Protein AF-A0A0E4HAV1-F1 (afdb_monomer_lite)

Secondary structure (DSSP, 8-state):
-HHHHHHHHHHHHHHHHHHTTSSSHHHHHHHHHHHHHHHHHHHHHHHTTS--HHHHHHHHHHHHHHHHHHHHHHHHH--HHHHHTTHHHHHHHHHHHSHHHHHHHH--

Radius of gyration: 14.43 Å; chains: 1; bounding box: 32×21×42 Å

Foldseek 3Di:
DLVLLLVLLVVLLVVLVVQCPDPDPVSVVLSVVSNVLSVQSNVLSVCLVPLAPVSLVSNLVSLVVSLVSLVVVCVVVVDCVSVVSNVSSVVSNVVSPDPVNVCSSVVD

Sequence (108 aa):
MQIMIYLAAVLNIVNGVLSFGSAGILKKILCMTMIIFGLAAVWAASRLNIPNVTSRYAAIVLSGILIVLRIVEFTVWHNIGFLLGVVLPIIVIWRLNSTEVRDWFVKL

pLDDT: mean 84.62, std 6.01, range [52.19, 93.12]

Structure (mmCIF, N/CA/C/O backbone):
data_AF-A0A0E4HAV1-F1
#
_entry.id   AF-A0A0E4HAV1-F1
#
loop_
_atom_site.group_PDB
_atom_site.id
_atom_site.type_symbol
_atom_site.label_atom_id
_atom_site.label_alt_id
_atom_site.label_comp_id
_atom_site.label_asym_id
_atom_site.label_entity_id
_atom_site.label_seq_id
_atom_site.pdbx_PDB_ins_code
_atom_site.Cartn_x
_atom_site.Cartn_y
_atom_site.Cartn_z
_atom_site.occupancy
_atom_site.B_iso_or_equiv
_atom_site.auth_seq_id
_atom_site.auth_comp_id
_atom_site.auth_asym_id
_atom_site.auth_atom_id
_atom_site.pdbx_PDB_model_num
ATOM 1 N N . MET A 1 1 ? 1.132 -7.317 -12.143 1.00 65.00 1 MET A N 1
ATOM 2 C CA . MET A 1 1 ? 1.758 -6.529 -11.053 1.00 65.00 1 MET A CA 1
ATOM 3 C C . MET A 1 1 ? 0.793 -5.524 -10.433 1.00 65.00 1 MET A C 1
ATOM 5 O O . MET A 1 1 ? 0.630 -5.519 -9.222 1.00 65.00 1 MET A O 1
ATOM 9 N N . GLN A 1 2 ? 0.107 -4.734 -11.261 1.00 76.75 2 GLN A N 1
ATOM 10 C CA . GLN A 1 2 ? -0.872 -3.726 -10.839 1.00 76.75 2 GLN A CA 1
ATOM 11 C C . GLN A 1 2 ? -1.979 -4.287 -9.938 1.00 76.75 2 GLN A C 1
ATOM 13 O O . GLN A 1 2 ? -2.305 -3.678 -8.928 1.00 76.75 2 GLN A O 1
ATOM 18 N N . ILE A 1 3 ? -2.472 -5.495 -10.236 1.00 80.00 3 ILE A N 1
ATOM 19 C CA . ILE A 1 3 ? -3.472 -6.209 -9.423 1.00 80.00 3 ILE A CA 1
ATOM 20 C C . ILE A 1 3 ? -3.065 -6.341 -7.950 1.00 80.00 3 ILE A C 1
ATOM 22 O O . ILE A 1 3 ? -3.904 -6.155 -7.079 1.00 80.00 3 ILE A O 1
ATOM 26 N N . MET A 1 4 ? -1.789 -6.593 -7.646 1.00 81.69 4 MET A N 1
ATOM 27 C CA . MET A 1 4 ? -1.345 -6.726 -6.252 1.00 81.69 4 MET A CA 1
ATOM 28 C C . MET A 1 4 ? -1.384 -5.387 -5.510 1.00 81.69 4 MET A C 1
ATOM 30 O O . MET A 1 4 ? -1.754 -5.346 -4.340 1.00 81.69 4 MET A O 1
ATOM 34 N N . ILE A 1 5 ? -1.066 -4.287 -6.200 1.00 81.00 5 ILE A N 1
ATOM 35 C CA . ILE A 1 5 ? -1.159 -2.940 -5.624 1.00 81.00 5 ILE A CA 1
ATOM 36 C C . ILE A 1 5 ? -2.619 -2.538 -5.449 1.00 81.00 5 ILE A C 1
ATOM 38 O O . ILE A 1 5 ? -2.975 -2.011 -4.401 1.00 81.00 5 ILE A O 1
ATOM 42 N N . TYR A 1 6 ? -3.476 -2.845 -6.426 1.00 85.19 6 TYR A N 1
ATOM 43 C CA . TYR A 1 6 ? -4.913 -2.623 -6.300 1.00 85.19 6 TYR A CA 1
ATOM 44 C C . TYR A 1 6 ? -5.501 -3.392 -5.119 1.00 85.19 6 TYR A C 1
ATOM 46 O O . TYR A 1 6 ? -6.228 -2.804 -4.329 1.00 85.19 6 TYR A O 1
ATOM 54 N N . LEU A 1 7 ? -5.142 -4.664 -4.937 1.00 84.69 7 LEU A N 1
ATOM 55 C CA . LEU A 1 7 ? -5.590 -5.456 -3.789 1.00 84.69 7 LEU A CA 1
ATOM 56 C C . LEU A 1 7 ? -5.100 -4.866 -2.461 1.00 84.69 7 LEU A C 1
ATOM 58 O O . LEU A 1 7 ? -5.898 -4.696 -1.541 1.00 84.69 7 LEU A O 1
ATOM 62 N N . ALA A 1 8 ? -3.818 -4.495 -2.365 1.00 84.62 8 ALA A N 1
ATOM 63 C CA . ALA A 1 8 ? -3.268 -3.855 -1.169 1.00 84.62 8 ALA A CA 1
ATOM 64 C C . ALA A 1 8 ? -3.983 -2.531 -0.845 1.00 84.62 8 ALA A C 1
ATOM 66 O O . ALA A 1 8 ? -4.325 -2.269 0.309 1.00 84.62 8 ALA A O 1
ATOM 67 N N . ALA A 1 9 ? -4.250 -1.723 -1.871 1.00 85.69 9 ALA A N 1
ATOM 68 C CA . ALA A 1 9 ? -4.940 -0.449 -1.756 1.00 85.69 9 ALA A CA 1
ATOM 69 C C . ALA A 1 9 ? -6.405 -0.616 -1.333 1.00 85.69 9 ALA A C 1
ATOM 71 O O . ALA A 1 9 ? -6.846 0.042 -0.393 1.00 85.69 9 ALA A O 1
ATOM 72 N N . VAL A 1 10 ? -7.142 -1.527 -1.974 1.00 88.75 10 VAL A N 1
ATOM 73 C CA . VAL A 1 10 ? -8.545 -1.821 -1.652 1.00 88.75 10 VAL A CA 1
ATOM 74 C C . VAL A 1 10 ? -8.670 -2.308 -0.218 1.00 88.75 10 VAL A C 1
ATOM 76 O O . VAL A 1 10 ? -9.491 -1.781 0.524 1.00 88.75 10 VAL A O 1
ATOM 79 N N . LEU A 1 11 ? -7.816 -3.235 0.219 1.00 86.12 11 LEU A N 1
ATOM 80 C CA . LEU A 1 11 ? -7.816 -3.676 1.613 1.00 86.12 11 LEU A CA 1
ATOM 81 C C . LEU A 1 11 ? -7.538 -2.522 2.580 1.00 86.12 11 LEU A C 1
ATOM 83 O O . LEU A 1 11 ? -8.024 -2.536 3.709 1.00 86.12 11 LEU A O 1
ATOM 87 N N . ASN A 1 12 ? -6.718 -1.540 2.194 1.00 86.06 12 ASN A N 1
ATOM 88 C CA . ASN A 1 12 ? -6.426 -0.384 3.045 1.00 86.06 12 ASN A CA 1
ATOM 89 C C . ASN A 1 12 ? -7.632 0.543 3.165 1.00 86.06 12 ASN A C 1
ATOM 91 O O . ASN A 1 12 ? -7.977 0.964 4.265 1.00 86.06 12 ASN A O 1
ATOM 95 N N . ILE A 1 13 ? -8.310 0.792 2.045 1.00 86.56 13 ILE A N 1
ATOM 96 C CA . ILE A 1 13 ? -9.530 1.599 1.999 1.00 86.56 13 ILE A CA 1
ATOM 97 C C . ILE A 1 13 ? -10.647 0.915 2.788 1.00 86.56 13 ILE A C 1
ATOM 99 O O . ILE A 1 13 ? -11.241 1.547 3.653 1.00 86.56 13 ILE A O 1
ATOM 103 N N . VAL A 1 14 ? -10.906 -0.373 2.536 1.00 87.94 14 VAL A N 1
ATOM 104 C CA . VAL A 1 14 ? -11.964 -1.136 3.216 1.00 87.94 14 VAL A CA 1
ATOM 105 C C . VAL A 1 14 ? -11.737 -1.142 4.725 1.00 87.94 14 VAL A C 1
ATOM 107 O O . VAL A 1 14 ? -12.660 -0.835 5.472 1.00 87.94 14 VAL A O 1
ATOM 110 N N . ASN A 1 15 ? -10.509 -1.392 5.183 1.00 85.00 15 ASN A N 1
ATOM 111 C CA . ASN A 1 15 ? -10.206 -1.356 6.615 1.00 85.00 15 ASN A CA 1
ATOM 112 C C . ASN A 1 15 ? -10.378 0.048 7.206 1.00 85.00 15 ASN A C 1
ATOM 114 O O . ASN A 1 15 ? -10.982 0.177 8.267 1.00 85.00 15 ASN A O 1
ATOM 118 N N . GLY A 1 16 ? -9.938 1.098 6.506 1.00 82.94 16 GLY A N 1
ATOM 119 C CA . GLY A 1 16 ? -10.173 2.476 6.938 1.00 82.94 16 GLY A CA 1
ATOM 120 C C . GLY A 1 16 ? -11.665 2.813 7.052 1.00 82.94 16 GLY A C 1
ATOM 121 O O . GLY A 1 16 ? -12.081 3.442 8.020 1.00 82.94 16 GLY A O 1
ATOM 122 N N . VAL A 1 17 ? -12.490 2.351 6.108 1.00 86.31 17 VAL A N 1
ATOM 123 C CA . VAL A 1 17 ? -13.948 2.553 6.131 1.00 86.31 17 VAL A CA 1
ATOM 124 C C . VAL A 1 17 ? -14.599 1.789 7.285 1.00 86.31 17 VAL A C 1
ATOM 126 O O . VAL A 1 17 ? -15.374 2.376 8.038 1.00 86.31 17 VAL A O 1
ATOM 129 N N . LEU A 1 18 ? -14.263 0.509 7.471 1.00 83.62 18 LEU A N 1
ATOM 130 C CA . LEU A 1 18 ? -14.808 -0.314 8.559 1.00 83.62 18 LEU A CA 1
ATOM 131 C C . LEU A 1 18 ? -14.422 0.234 9.941 1.00 83.62 18 LEU A C 1
ATOM 133 O O . LEU A 1 18 ? -15.236 0.239 10.863 1.00 83.62 18 LEU A O 1
ATOM 137 N N . SER A 1 19 ? -13.201 0.750 10.075 1.00 80.38 19 SER A N 1
ATOM 138 C CA . SER A 1 19 ? -12.678 1.299 11.328 1.00 80.38 19 SER A CA 1
ATOM 139 C C . SER A 1 19 ? -13.179 2.720 11.638 1.00 80.38 19 SER A C 1
ATOM 141 O O . SER A 1 19 ? -13.021 3.188 12.771 1.00 80.38 19 SER A O 1
ATOM 143 N N . PHE A 1 20 ? -13.831 3.405 10.686 1.00 79.50 20 PHE A N 1
ATOM 144 C CA . PHE A 1 20 ? -14.293 4.793 10.839 1.00 79.50 20 PHE A CA 1
ATOM 145 C C . PHE A 1 20 ? -15.359 4.969 11.936 1.00 79.50 20 PHE A C 1
ATOM 147 O O . PHE A 1 20 ? -15.456 6.036 12.547 1.00 79.50 20 PHE A O 1
ATOM 154 N N . GLY A 1 21 ? -16.119 3.911 12.242 1.00 76.12 21 GLY A N 1
ATOM 155 C CA . GLY A 1 21 ? -17.114 3.893 13.322 1.00 76.12 21 GLY A CA 1
ATOM 156 C C . GLY A 1 21 ? -16.523 3.912 14.739 1.00 76.12 21 GLY A C 1
ATOM 157 O O . GLY A 1 21 ? -17.263 4.020 15.714 1.00 76.12 21 GLY A O 1
ATOM 158 N N . SER A 1 22 ? -15.199 3.818 14.884 1.00 77.62 22 SER A N 1
ATOM 159 C CA . SER A 1 22 ? -14.540 3.779 16.188 1.00 77.62 22 SER A CA 1
ATOM 160 C C . SER A 1 22 ? -14.649 5.102 16.963 1.00 77.62 22 SER A C 1
ATOM 162 O O . SER A 1 22 ? -14.383 6.186 16.436 1.00 77.62 22 SER A O 1
ATOM 164 N N . ALA A 1 23 ? -14.906 5.009 18.272 1.00 73.75 23 ALA A N 1
ATOM 165 C CA . ALA A 1 23 ? -14.740 6.127 19.199 1.00 73.75 23 ALA A CA 1
ATOM 166 C C . ALA A 1 23 ? -13.247 6.497 19.327 1.00 73.75 23 ALA A C 1
ATOM 168 O O . ALA A 1 23 ? -12.394 5.620 19.479 1.00 73.75 23 ALA A O 1
ATOM 169 N N . GLY A 1 24 ? -12.928 7.792 19.236 1.00 82.69 24 GLY A N 1
ATOM 170 C CA . GLY A 1 24 ? -11.565 8.325 19.360 1.00 82.69 24 GLY A CA 1
ATOM 171 C C . GLY A 1 24 ? -11.080 9.081 18.120 1.00 82.69 24 GLY A C 1
ATOM 172 O O . GLY A 1 24 ? -11.094 8.564 17.004 1.00 82.69 24 GLY A O 1
ATOM 173 N N . ILE A 1 25 ? -10.610 10.315 18.321 1.00 86.69 25 ILE A N 1
ATOM 174 C CA . ILE A 1 25 ? -10.195 11.208 17.228 1.00 86.69 25 ILE A CA 1
ATOM 175 C C . ILE A 1 25 ? -8.972 10.668 16.471 1.00 86.69 25 ILE A C 1
ATOM 177 O O . ILE A 1 25 ? -8.944 10.701 15.245 1.00 86.69 25 ILE A O 1
ATOM 181 N N . LEU A 1 26 ? -8.018 10.067 17.195 1.00 85.50 26 LEU A N 1
ATOM 182 C CA . LEU A 1 26 ? -6.823 9.439 16.625 1.00 85.50 26 LEU A CA 1
ATOM 183 C C . LEU A 1 26 ? -7.191 8.320 15.643 1.00 85.50 26 LEU A C 1
ATOM 185 O O . LEU A 1 26 ? -6.646 8.242 14.545 1.00 85.50 26 LEU A O 1
ATOM 189 N N . LYS A 1 27 ? -8.164 7.487 16.018 1.00 85.94 27 LYS A N 1
ATOM 190 C CA . LYS A 1 27 ? -8.635 6.372 15.195 1.00 85.94 27 LYS A CA 1
ATOM 191 C C . LYS A 1 27 ? -9.292 6.869 13.909 1.00 85.94 27 LYS A C 1
ATOM 193 O O . LYS A 1 27 ? -8.986 6.354 12.838 1.00 85.94 27 LYS A O 1
ATOM 198 N N . LYS A 1 28 ? -10.100 7.931 13.986 1.00 87.38 28 LYS A N 1
ATOM 199 C CA . LYS A 1 28 ? -10.711 8.576 12.809 1.00 87.38 28 LYS A CA 1
ATOM 200 C C . LYS A 1 28 ? -9.676 9.191 11.865 1.00 87.38 28 LYS A C 1
ATOM 202 O O . LYS A 1 28 ? -9.793 9.028 10.652 1.00 87.38 28 LYS A O 1
ATOM 207 N N . ILE A 1 29 ? -8.653 9.857 12.407 1.00 89.62 29 ILE A N 1
ATOM 208 C CA . ILE A 1 29 ? -7.545 10.410 11.611 1.00 89.62 29 ILE A CA 1
ATOM 209 C C . ILE A 1 29 ? -6.788 9.288 10.899 1.00 89.62 29 ILE A C 1
ATOM 211 O O . ILE A 1 29 ? -6.492 9.415 9.708 1.00 89.62 29 ILE A O 1
ATOM 215 N N . LEU A 1 30 ? -6.524 8.170 11.586 1.00 88.12 30 LEU A N 1
ATOM 216 C CA . LEU A 1 30 ? -5.866 7.027 10.961 1.00 88.12 30 LEU A CA 1
ATOM 217 C C . LEU A 1 30 ? -6.714 6.449 9.820 1.00 88.12 30 LEU A C 1
ATOM 219 O O . LEU A 1 30 ? -6.198 6.230 8.729 1.00 88.12 30 LEU A O 1
ATOM 223 N N . CYS A 1 31 ? -8.022 6.291 10.034 1.00 88.50 31 CYS A N 1
ATOM 224 C CA . CYS A 1 31 ? -8.947 5.802 9.010 1.00 88.50 31 CYS A CA 1
ATOM 225 C C . CYS A 1 31 ? -8.941 6.690 7.758 1.00 88.50 31 CYS A C 1
ATOM 227 O O . CYS A 1 31 ? -8.819 6.187 6.641 1.00 88.50 31 CYS A O 1
ATOM 229 N N . MET A 1 32 ? -9.009 8.015 7.929 1.00 90.00 32 MET A N 1
ATOM 230 C CA . MET A 1 32 ? -8.920 8.953 6.803 1.00 90.00 32 MET A CA 1
ATOM 231 C C . MET A 1 32 ? -7.573 8.851 6.086 1.00 90.00 32 MET A C 1
ATOM 233 O O . MET A 1 32 ? -7.533 8.760 4.861 1.00 90.00 32 MET A O 1
ATOM 237 N N . THR A 1 33 ? -6.479 8.795 6.845 1.00 91.25 33 THR A N 1
ATOM 238 C CA . THR A 1 33 ? -5.122 8.616 6.310 1.00 91.25 33 THR A CA 1
ATOM 239 C C . THR A 1 33 ? -5.036 7.358 5.444 1.00 91.25 33 THR A C 1
ATOM 241 O O . THR A 1 33 ? -4.541 7.399 4.320 1.00 91.25 33 THR A O 1
ATOM 244 N N . MET A 1 34 ? -5.585 6.244 5.918 1.00 88.19 34 MET A N 1
ATOM 245 C CA . MET A 1 34 ? -5.593 4.985 5.182 1.00 88.19 34 MET A CA 1
ATOM 246 C C . MET A 1 34 ? -6.382 5.036 3.880 1.00 88.19 34 MET A C 1
ATOM 248 O O . MET A 1 34 ? -5.923 4.500 2.870 1.00 88.19 34 MET A O 1
ATOM 252 N N . ILE A 1 35 ? -7.543 5.689 3.889 1.00 89.31 35 ILE A N 1
ATOM 253 C CA . ILE A 1 35 ? -8.351 5.869 2.683 1.00 89.31 35 ILE A CA 1
ATOM 254 C C . ILE A 1 35 ? -7.574 6.712 1.667 1.00 89.31 35 ILE A C 1
ATOM 256 O O . ILE A 1 35 ? -7.452 6.311 0.511 1.00 89.31 35 ILE A O 1
ATOM 260 N N . ILE A 1 36 ? -6.975 7.825 2.101 1.00 93.12 36 ILE A N 1
ATOM 261 C CA . ILE A 1 36 ? -6.199 8.724 1.234 1.00 93.12 36 ILE A CA 1
ATOM 262 C C . ILE A 1 36 ? -5.004 7.993 0.612 1.00 93.12 36 ILE A C 1
ATOM 264 O O . ILE A 1 36 ? -4.835 8.010 -0.608 1.00 93.12 36 ILE A O 1
ATOM 268 N N . PHE A 1 37 ? -4.194 7.303 1.419 1.00 90.81 37 PHE A N 1
ATOM 269 C CA . PHE A 1 37 ? -3.039 6.562 0.906 1.00 90.81 37 PHE A CA 1
ATOM 270 C C . PHE A 1 37 ? -3.435 5.333 0.084 1.00 90.81 37 PHE A C 1
ATOM 272 O O . PHE A 1 37 ? -2.735 4.981 -0.864 1.00 90.81 37 PHE A O 1
ATOM 279 N N . GLY A 1 38 ? -4.577 4.714 0.386 1.00 87.19 38 GLY A N 1
ATOM 280 C CA . GLY A 1 38 ? -5.163 3.677 -0.454 1.00 87.19 38 GLY A CA 1
ATOM 281 C C . GLY A 1 38 ? -5.523 4.214 -1.840 1.00 87.19 38 GLY A C 1
ATOM 282 O O . GLY A 1 38 ? -5.099 3.650 -2.844 1.00 87.19 38 GLY A O 1
ATOM 283 N N . LEU A 1 39 ? -6.214 5.353 -1.924 1.00 90.25 39 LEU A N 1
ATOM 284 C CA . LEU A 1 39 ? -6.533 6.004 -3.201 1.00 90.25 39 LEU A CA 1
ATOM 285 C C . LEU A 1 39 ? -5.268 6.419 -3.969 1.00 90.25 39 LEU A C 1
ATOM 287 O O . LEU A 1 39 ? -5.179 6.196 -5.177 1.00 90.25 39 LEU A O 1
ATOM 291 N N . ALA A 1 40 ? -4.256 6.946 -3.274 1.00 88.62 40 ALA A N 1
ATOM 292 C CA . ALA A 1 40 ? -2.962 7.262 -3.877 1.00 88.62 40 ALA A CA 1
ATOM 293 C C . ALA A 1 40 ? -2.270 6.012 -4.453 1.00 88.62 40 ALA A C 1
ATOM 295 O O . ALA A 1 40 ? -1.701 6.064 -5.544 1.00 88.62 40 ALA A O 1
ATOM 296 N N . ALA A 1 41 ? -2.362 4.869 -3.766 1.00 86.75 41 ALA A N 1
ATOM 297 C CA . ALA A 1 41 ? -1.845 3.594 -4.255 1.00 86.75 41 ALA A CA 1
ATOM 298 C C . ALA A 1 41 ? -2.614 3.071 -5.482 1.00 86.75 41 ALA A C 1
ATOM 300 O O . ALA A 1 41 ? -1.981 2.575 -6.414 1.00 86.75 41 ALA A O 1
ATOM 301 N N . VAL A 1 42 ? -3.943 3.239 -5.543 1.00 88.00 42 VAL A N 1
ATOM 302 C CA . VAL A 1 42 ? -4.748 2.940 -6.748 1.00 88.00 42 VAL A CA 1
ATOM 303 C C . VAL A 1 42 ? -4.274 3.783 -7.936 1.00 88.00 42 VAL A C 1
ATOM 305 O O . VAL A 1 42 ? -4.070 3.257 -9.032 1.00 88.00 42 VAL A O 1
ATOM 308 N N . TRP A 1 43 ? -4.049 5.079 -7.722 1.00 88.00 43 TRP A N 1
ATOM 309 C CA . TRP A 1 43 ? -3.557 5.981 -8.763 1.00 88.00 43 TRP A CA 1
ATOM 310 C C . TRP A 1 43 ? -2.133 5.636 -9.222 1.00 88.00 43 TRP A C 1
ATOM 312 O O . TRP A 1 43 ? -1.840 5.621 -10.418 1.00 88.00 43 TRP A O 1
ATOM 322 N N . ALA A 1 44 ? -1.236 5.295 -8.295 1.00 83.50 44 ALA A N 1
ATOM 323 C CA . ALA A 1 44 ? 0.103 4.840 -8.658 1.00 83.50 44 ALA A CA 1
ATOM 324 C C . ALA A 1 44 ? 0.050 3.527 -9.453 1.00 83.50 44 ALA A C 1
ATOM 326 O O . ALA A 1 44 ? 0.749 3.384 -10.455 1.00 83.50 44 ALA A O 1
ATOM 327 N N . ALA A 1 45 ? -0.829 2.597 -9.067 1.00 85.00 45 ALA A N 1
ATOM 328 C CA . ALA A 1 45 ? -1.025 1.339 -9.776 1.00 85.00 45 ALA A CA 1
ATOM 329 C C . ALA A 1 45 ? -1.506 1.545 -11.221 1.00 85.00 45 ALA A C 1
ATOM 331 O O . ALA A 1 45 ? -1.003 0.868 -12.120 1.00 85.00 45 ALA A O 1
ATOM 332 N N . SER A 1 46 ? -2.403 2.507 -11.478 1.00 85.19 46 SER A N 1
ATOM 333 C CA . SER A 1 46 ? -2.862 2.790 -12.848 1.00 85.19 46 SER A CA 1
ATOM 334 C C . SER A 1 46 ? -1.746 3.328 -13.740 1.00 85.19 46 SER A C 1
ATOM 336 O O . SER A 1 46 ? -1.758 3.097 -14.946 1.00 85.19 46 SER A O 1
ATOM 338 N N . ARG A 1 47 ? -0.748 4.002 -13.156 1.00 82.06 47 ARG A N 1
ATOM 339 C CA . ARG A 1 47 ? 0.404 4.539 -13.892 1.00 82.06 47 ARG A CA 1
ATOM 340 C C . ARG A 1 47 ? 1.527 3.538 -14.140 1.00 82.06 47 ARG A C 1
ATOM 342 O O . ARG A 1 47 ? 2.340 3.777 -15.024 1.00 82.06 47 ARG A O 1
ATOM 349 N N . LEU A 1 48 ? 1.531 2.386 -13.467 1.00 81.12 48 LEU A N 1
ATOM 350 C CA . LEU A 1 48 ? 2.532 1.338 -13.706 1.00 81.12 48 LEU A CA 1
ATOM 351 C C . LEU A 1 48 ? 2.433 0.665 -15.083 1.00 81.12 48 LEU A C 1
ATOM 353 O O . LEU A 1 48 ? 3.317 -0.117 -15.411 1.00 81.12 48 LEU A O 1
ATOM 357 N N . ASN A 1 49 ? 1.397 0.949 -15.881 1.00 80.75 49 ASN A N 1
ATOM 358 C CA . ASN A 1 49 ? 1.333 0.497 -17.275 1.00 80.75 49 ASN A CA 1
ATOM 359 C C . ASN A 1 49 ? 2.252 1.318 -18.198 1.00 80.75 49 ASN A C 1
ATOM 361 O O . ASN A 1 49 ? 2.492 0.941 -19.338 1.00 80.75 4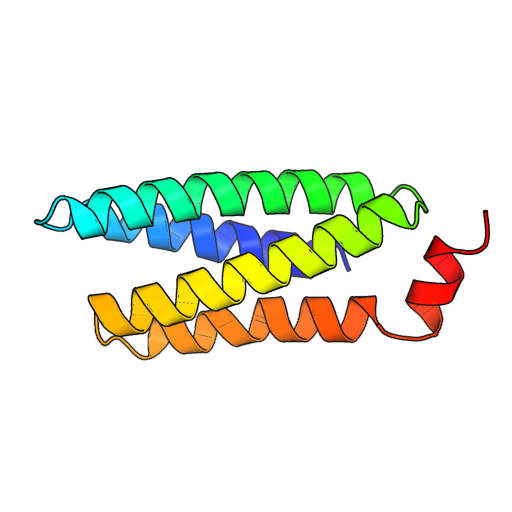9 ASN A O 1
ATOM 365 N N . ILE A 1 50 ? 2.758 2.454 -17.713 1.00 82.50 50 ILE A N 1
ATOM 366 C CA . ILE A 1 50 ? 3.697 3.299 -18.441 1.00 82.50 50 ILE A CA 1
ATOM 367 C C . ILE A 1 50 ? 5.095 3.00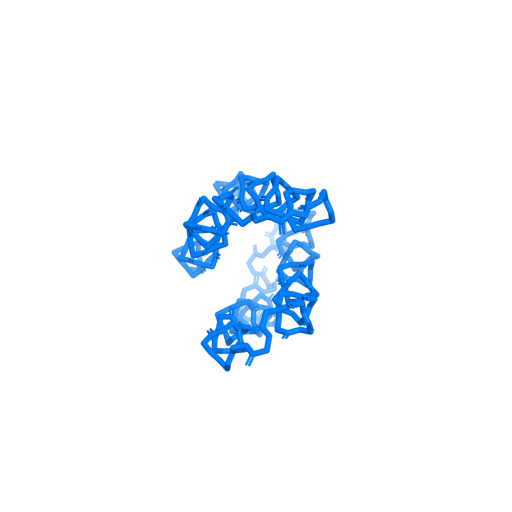1 -17.879 1.00 82.50 50 ILE A C 1
ATOM 369 O O . ILE A 1 50 ? 5.312 3.226 -16.681 1.00 82.50 50 ILE A O 1
ATOM 373 N N . PRO A 1 51 ? 6.039 2.492 -18.694 1.00 77.25 51 PRO A N 1
ATOM 374 C CA . PRO A 1 51 ? 7.391 2.182 -18.244 1.00 77.25 51 PRO A CA 1
ATOM 375 C C . PRO A 1 51 ? 8.128 3.482 -17.913 1.00 77.25 51 PRO A C 1
ATOM 377 O O . PRO A 1 51 ? 8.679 4.161 -18.770 1.00 77.25 51 PRO A O 1
ATOM 380 N N . ASN A 1 52 ? 8.066 3.866 -16.640 1.00 83.56 52 ASN A N 1
ATOM 381 C CA . ASN A 1 52 ? 8.752 5.022 -16.089 1.00 83.56 52 ASN A CA 1
ATOM 382 C C . ASN A 1 52 ? 9.317 4.676 -14.706 1.00 83.56 52 ASN A C 1
ATOM 384 O O . ASN A 1 52 ? 8.580 4.299 -13.786 1.00 83.56 52 ASN A O 1
ATOM 388 N N . VAL A 1 53 ? 10.627 4.857 -14.551 1.00 84.69 53 VAL A N 1
ATOM 389 C CA . VAL A 1 53 ? 11.374 4.656 -13.303 1.00 84.69 53 VAL A CA 1
ATOM 390 C C . VAL A 1 53 ? 10.720 5.381 -12.116 1.00 84.69 53 VAL A C 1
ATOM 392 O O . VAL A 1 53 ? 10.582 4.802 -11.037 1.00 84.69 53 VAL A O 1
ATOM 395 N N . THR A 1 54 ? 10.231 6.609 -12.307 1.00 85.19 54 THR A N 1
ATOM 396 C CA . THR A 1 54 ? 9.542 7.395 -11.272 1.00 85.19 54 THR A CA 1
ATOM 397 C C . THR A 1 54 ? 8.257 6.720 -10.794 1.00 85.19 54 THR A C 1
ATOM 399 O O . THR A 1 54 ? 7.990 6.692 -9.593 1.00 85.19 54 THR A O 1
ATOM 402 N N . SER A 1 55 ? 7.479 6.120 -11.702 1.00 83.94 55 SER A N 1
ATOM 403 C CA . SER A 1 55 ? 6.246 5.406 -11.339 1.00 83.94 55 SER A CA 1
ATOM 404 C C . SER A 1 55 ? 6.542 4.166 -10.496 1.00 83.94 55 SER A C 1
ATOM 406 O O . SER A 1 55 ? 5.814 3.871 -9.547 1.00 83.94 55 SER A O 1
ATOM 408 N N . ARG A 1 56 ? 7.632 3.457 -10.808 1.00 86.69 56 ARG A N 1
ATOM 409 C CA . ARG A 1 56 ? 8.102 2.309 -10.025 1.00 86.69 56 ARG A CA 1
ATOM 410 C C . ARG A 1 56 ? 8.498 2.728 -8.610 1.00 86.69 56 ARG A C 1
ATOM 412 O O . ARG A 1 56 ? 8.032 2.113 -7.653 1.00 86.69 56 ARG A O 1
ATOM 419 N N . TYR A 1 57 ? 9.305 3.781 -8.461 1.00 87.31 57 TYR A N 1
ATOM 420 C CA . TYR A 1 57 ? 9.687 4.288 -7.139 1.00 87.31 57 TYR A CA 1
ATOM 421 C C . TYR A 1 57 ? 8.480 4.769 -6.332 1.00 87.31 57 TYR A C 1
ATOM 423 O O . TYR A 1 57 ? 8.362 4.414 -5.162 1.00 87.31 57 TYR A O 1
ATOM 431 N N . ALA A 1 58 ? 7.548 5.494 -6.954 1.00 87.00 58 ALA A N 1
ATOM 432 C CA . ALA A 1 58 ? 6.323 5.934 -6.291 1.00 87.00 58 ALA A CA 1
ATOM 433 C C . ALA A 1 58 ? 5.510 4.748 -5.745 1.00 87.00 58 ALA A C 1
ATOM 435 O O . ALA A 1 58 ? 5.064 4.783 -4.600 1.00 87.00 58 ALA A O 1
ATOM 436 N N . ALA A 1 59 ? 5.371 3.670 -6.522 1.00 86.88 59 ALA A N 1
ATOM 437 C CA . ALA A 1 59 ? 4.679 2.461 -6.083 1.00 86.88 59 ALA A CA 1
ATOM 438 C C . ALA A 1 59 ? 5.397 1.736 -4.928 1.00 86.88 59 ALA A C 1
ATOM 440 O O . ALA A 1 59 ? 4.733 1.244 -4.013 1.00 86.88 59 ALA A O 1
ATOM 441 N N . ILE A 1 60 ? 6.736 1.697 -4.931 1.00 89.25 60 ILE A N 1
ATOM 442 C CA . ILE A 1 60 ? 7.533 1.137 -3.823 1.00 89.25 60 ILE A CA 1
ATOM 443 C C . ILE A 1 60 ? 7.327 1.966 -2.551 1.00 89.25 60 ILE A C 1
ATOM 445 O O . ILE A 1 60 ? 7.023 1.405 -1.499 1.00 89.25 60 ILE A O 1
ATOM 449 N N . VAL A 1 61 ? 7.445 3.293 -2.649 1.00 91.19 61 VAL A N 1
ATOM 450 C CA . VAL A 1 61 ? 7.270 4.210 -1.512 1.00 91.19 61 VAL A CA 1
ATOM 451 C C . VAL A 1 61 ? 5.859 4.101 -0.941 1.00 91.19 61 VAL A C 1
ATOM 453 O O . VAL A 1 61 ? 5.703 3.926 0.265 1.00 91.19 61 VAL A O 1
ATOM 456 N N . LEU A 1 62 ? 4.831 4.122 -1.794 1.00 89.56 62 LEU A N 1
ATOM 457 C CA . LEU A 1 62 ? 3.443 3.958 -1.360 1.00 89.56 62 LEU A CA 1
ATOM 458 C C . LEU A 1 62 ? 3.214 2.607 -0.688 1.00 89.56 62 LEU A C 1
ATOM 460 O O . LEU A 1 62 ? 2.564 2.555 0.350 1.00 89.56 62 LEU A O 1
ATOM 464 N N . SER A 1 63 ? 3.796 1.528 -1.212 1.00 88.81 63 SER A N 1
ATOM 465 C CA . SER A 1 63 ? 3.722 0.214 -0.563 1.00 88.81 63 SER A CA 1
ATOM 466 C C . SER A 1 63 ? 4.375 0.231 0.821 1.00 88.81 63 SER A C 1
ATOM 468 O O . SER A 1 63 ? 3.809 -0.315 1.763 1.00 88.81 63 SER A O 1
ATOM 470 N N . GLY A 1 64 ? 5.508 0.918 0.982 1.00 90.62 64 GLY A N 1
ATOM 471 C CA . GLY A 1 64 ? 6.133 1.136 2.289 1.00 90.62 64 GLY A CA 1
ATOM 472 C C . GLY A 1 64 ? 5.228 1.904 3.257 1.00 90.62 64 GLY A C 1
ATOM 473 O O . GLY A 1 64 ? 5.069 1.496 4.405 1.00 90.62 64 GLY A O 1
ATOM 474 N N . ILE A 1 65 ? 4.566 2.965 2.789 1.00 91.75 65 ILE A N 1
ATOM 475 C CA . ILE A 1 65 ? 3.603 3.725 3.599 1.00 91.75 65 ILE A CA 1
ATOM 476 C C . ILE A 1 65 ? 2.433 2.835 4.031 1.00 91.75 65 ILE A C 1
ATOM 478 O O . ILE A 1 65 ? 2.052 2.859 5.199 1.00 91.75 65 ILE A O 1
ATOM 482 N N . LEU A 1 66 ? 1.894 2.007 3.129 1.00 88.88 66 LEU A N 1
ATOM 483 C CA . LEU A 1 66 ? 0.831 1.059 3.470 1.00 88.88 66 LEU A CA 1
ATOM 484 C C . LEU A 1 66 ? 1.275 0.097 4.581 1.00 88.88 66 LEU A C 1
ATOM 486 O O . LEU A 1 66 ? 0.509 -0.124 5.512 1.00 88.88 66 LEU A O 1
ATOM 490 N N . ILE A 1 67 ? 2.512 -0.413 4.545 1.00 91.56 67 ILE A N 1
ATOM 491 C CA . ILE A 1 67 ? 3.067 -1.257 5.621 1.00 91.56 67 ILE A CA 1
ATOM 492 C C . ILE A 1 67 ? 3.077 -0.510 6.955 1.00 91.56 67 ILE A C 1
ATOM 494 O O . ILE A 1 67 ? 2.603 -1.040 7.958 1.00 91.56 67 ILE A O 1
ATOM 498 N N . VAL A 1 68 ? 3.587 0.724 6.972 1.00 92.25 68 VAL A N 1
ATOM 499 C CA . VAL A 1 68 ? 3.645 1.534 8.196 1.00 92.25 68 VAL A CA 1
ATOM 500 C C . VAL A 1 68 ? 2.242 1.760 8.757 1.00 92.25 68 VAL A C 1
ATOM 502 O O . VAL A 1 68 ? 2.024 1.551 9.948 1.00 92.25 68 VAL A O 1
ATOM 505 N N . LEU A 1 69 ? 1.269 2.101 7.908 1.00 88.12 69 LEU A N 1
ATOM 506 C CA . LEU A 1 69 ? -0.120 2.283 8.334 1.00 88.12 69 LEU A CA 1
ATOM 507 C C . LEU A 1 69 ? -0.716 1.007 8.941 1.00 88.12 69 LEU A C 1
ATOM 509 O O . LEU A 1 69 ? -1.426 1.100 9.938 1.00 88.12 69 LEU A O 1
ATOM 513 N N . ARG A 1 70 ? -0.382 -0.178 8.412 1.00 87.75 70 ARG A N 1
ATOM 514 C CA . ARG A 1 70 ? -0.810 -1.463 8.993 1.00 87.75 70 ARG A CA 1
ATOM 515 C C . ARG A 1 70 ? -0.200 -1.748 10.355 1.00 87.75 70 ARG A C 1
ATOM 517 O O . ARG A 1 70 ? -0.885 -2.274 11.229 1.00 87.75 70 ARG A O 1
ATOM 524 N N . ILE A 1 71 ? 1.070 -1.406 10.549 1.00 88.62 71 ILE A N 1
ATOM 525 C CA . ILE A 1 71 ? 1.726 -1.554 11.851 1.00 88.62 71 ILE A CA 1
ATOM 526 C C . ILE A 1 71 ? 1.052 -0.627 12.867 1.00 88.62 71 ILE A C 1
ATOM 528 O O . ILE A 1 71 ? 0.708 -1.069 13.959 1.00 88.62 71 ILE A O 1
ATOM 532 N N . VAL A 1 72 ? 0.783 0.626 12.487 1.00 88.75 72 VAL A N 1
ATOM 533 C CA . VAL A 1 72 ? 0.077 1.580 13.354 1.00 88.75 72 VAL A CA 1
ATOM 534 C C . VAL A 1 72 ? -1.354 1.112 13.650 1.00 88.75 72 VAL A C 1
ATOM 536 O O . VAL A 1 72 ? -1.785 1.185 14.799 1.00 88.75 72 VAL A O 1
ATOM 539 N N . GLU A 1 73 ? -2.084 0.574 12.667 1.00 85.56 73 GLU A N 1
ATOM 540 C CA . GLU A 1 73 ? -3.391 -0.058 12.903 1.00 85.56 73 GLU A CA 1
ATOM 541 C C . GLU A 1 73 ? -3.300 -1.191 13.926 1.00 85.56 73 GLU A C 1
ATOM 543 O O . GLU A 1 73 ? -4.094 -1.246 14.867 1.00 85.56 73 GLU A O 1
ATOM 548 N N . PHE A 1 74 ? -2.321 -2.083 13.779 1.00 87.19 74 PHE A N 1
ATOM 549 C CA . PHE A 1 74 ? -2.111 -3.154 14.743 1.00 87.19 74 PHE A CA 1
ATOM 550 C C . PHE A 1 74 ? -1.853 -2.596 16.146 1.00 87.19 74 PHE A C 1
ATOM 552 O O . PHE A 1 74 ? -2.469 -3.059 17.098 1.00 87.19 74 PHE A O 1
ATOM 559 N N . THR A 1 75 ? -1.028 -1.560 16.290 1.00 86.75 75 THR A N 1
ATOM 560 C CA . THR A 1 75 ? -0.776 -0.929 17.594 1.00 86.75 75 THR A CA 1
ATOM 561 C C . THR A 1 75 ? -2.031 -0.289 18.194 1.00 86.75 75 THR A C 1
ATOM 563 O O . THR A 1 75 ? -2.214 -0.300 19.407 1.00 86.75 75 THR A O 1
ATOM 566 N N . VAL A 1 76 ? -2.919 0.271 17.373 1.00 87.00 76 VAL A N 1
ATOM 567 C CA . VAL A 1 76 ? -4.091 1.014 17.862 1.00 87.00 76 VAL A CA 1
ATOM 568 C C . VAL A 1 76 ? -5.297 0.104 18.145 1.00 87.00 76 VAL A C 1
ATOM 570 O O . VAL A 1 76 ? -6.069 0.379 19.068 1.00 87.00 76 VAL A O 1
ATOM 573 N N . TRP A 1 77 ? -5.470 -0.986 17.393 1.00 87.12 77 TRP A N 1
ATOM 574 C CA . TRP A 1 77 ? -6.597 -1.922 17.548 1.00 87.12 77 TRP A CA 1
ATOM 575 C C . TRP A 1 77 ? -6.205 -3.309 18.079 1.00 87.12 77 TRP A C 1
ATOM 577 O O . TRP A 1 77 ? -7.099 -4.093 18.380 1.00 87.12 77 TRP A O 1
ATOM 587 N N . HIS A 1 78 ? -4.911 -3.618 18.217 1.00 84.62 78 HIS A N 1
ATOM 588 C CA . HIS A 1 78 ? -4.369 -4.892 18.726 1.00 84.62 78 HIS A CA 1
ATOM 589 C C . HIS A 1 78 ? -4.899 -6.144 18.003 1.00 84.62 78 HIS A C 1
ATOM 591 O O . HIS A 1 78 ? -4.950 -7.234 18.569 1.00 84.62 78 HIS A O 1
ATOM 597 N N . ASN A 1 79 ? -5.297 -6.006 16.735 1.00 82.00 79 ASN A N 1
ATOM 598 C CA . ASN A 1 79 ? -5.871 -7.093 15.946 1.00 82.00 79 ASN A CA 1
ATOM 599 C C . ASN A 1 79 ? -4.857 -7.618 14.921 1.00 82.00 79 ASN A C 1
ATOM 601 O O . ASN A 1 79 ? -4.444 -6.903 14.006 1.00 82.00 79 ASN A O 1
ATOM 605 N N . ILE A 1 80 ? -4.500 -8.899 15.054 1.00 76.62 80 ILE A N 1
ATOM 606 C CA . ILE A 1 80 ? -3.529 -9.597 14.199 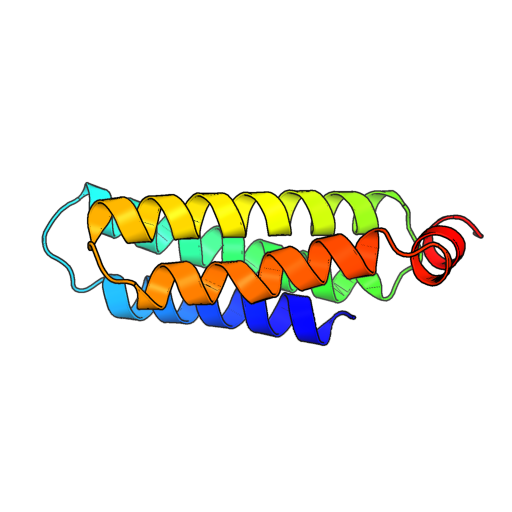1.00 76.62 80 ILE A CA 1
ATOM 607 C C . ILE A 1 80 ? -3.924 -9.597 12.709 1.00 76.62 80 ILE A C 1
ATOM 609 O O . ILE A 1 80 ? -3.060 -9.657 11.837 1.00 76.62 80 ILE A O 1
ATOM 613 N N . GLY A 1 81 ? -5.217 -9.471 12.392 1.00 72.75 81 GLY A N 1
ATOM 614 C CA . GLY A 1 81 ? -5.709 -9.365 11.018 1.00 72.75 81 GLY A CA 1
ATOM 615 C C . GLY A 1 81 ? -5.128 -8.164 10.264 1.00 72.75 81 GLY A C 1
ATOM 616 O O . GLY A 1 81 ? -4.919 -8.244 9.054 1.00 72.75 81 GLY A O 1
ATOM 617 N N . PHE A 1 82 ? -4.770 -7.084 10.967 1.00 75.69 82 PHE A N 1
ATOM 618 C CA . PHE A 1 82 ? -4.102 -5.930 10.356 1.00 75.69 82 PHE A CA 1
ATOM 619 C C . PHE A 1 82 ? -2.655 -6.236 9.944 1.00 75.69 82 PHE A C 1
ATOM 621 O O . PHE A 1 82 ? -2.209 -5.760 8.899 1.00 75.69 82 PHE A O 1
ATOM 628 N N . LEU A 1 83 ? -1.952 -7.099 10.690 1.00 77.38 83 LEU A N 1
ATOM 629 C CA . LEU A 1 83 ? -0.605 -7.568 10.338 1.00 77.38 83 LEU A CA 1
ATOM 630 C C . LEU A 1 83 ? -0.615 -8.466 9.099 1.00 77.38 83 LEU A C 1
ATOM 632 O O . LEU A 1 83 ? 0.282 -8.362 8.268 1.00 77.38 83 LEU A O 1
ATOM 636 N N . LEU A 1 84 ? -1.650 -9.291 8.905 1.00 77.44 84 LEU A N 1
ATOM 637 C CA . LEU A 1 84 ? -1.802 -10.058 7.660 1.00 77.44 84 LEU A CA 1
ATOM 638 C C . LEU A 1 84 ? -1.925 -9.134 6.435 1.00 77.44 84 LEU A C 1
ATOM 640 O O . LEU A 1 84 ? -1.427 -9.455 5.356 1.00 77.44 84 LEU A O 1
ATOM 644 N N . GLY A 1 85 ? -2.497 -7.941 6.618 1.00 78.06 85 GLY A N 1
ATOM 645 C CA . GLY A 1 85 ? -2.564 -6.895 5.596 1.00 78.06 85 GLY A CA 1
ATOM 646 C C . GLY A 1 85 ? -1.205 -6.338 5.147 1.00 78.06 85 GLY A C 1
ATOM 647 O O . GLY A 1 85 ? -1.146 -5.684 4.107 1.00 78.06 85 GLY A O 1
ATOM 648 N N . VAL A 1 86 ? -0.116 -6.602 5.883 1.00 86.50 86 VAL A N 1
ATOM 649 C CA . VAL A 1 86 ? 1.263 -6.198 5.538 1.00 86.50 86 VAL A CA 1
ATOM 650 C C . VAL A 1 86 ? 1.854 -7.069 4.424 1.00 86.50 86 VAL A C 1
ATOM 652 O O . VAL A 1 86 ? 2.693 -6.608 3.649 1.00 86.50 86 VAL A O 1
ATOM 655 N N . VAL A 1 87 ? 1.398 -8.319 4.305 1.00 87.56 87 VAL A N 1
ATOM 656 C CA . VAL A 1 87 ? 1.969 -9.311 3.379 1.00 87.56 87 VAL A CA 1
ATOM 657 C C . VAL A 1 87 ? 1.877 -8.841 1.925 1.00 87.56 87 VAL A C 1
ATOM 659 O O . VAL A 1 87 ? 2.846 -8.938 1.175 1.00 87.56 87 VAL A O 1
ATOM 662 N N . LEU A 1 88 ? 0.735 -8.277 1.525 1.00 86.31 88 LEU A N 1
ATOM 663 C CA . LEU A 1 88 ? 0.510 -7.828 0.149 1.00 86.31 88 LEU A CA 1
ATOM 664 C C . LEU A 1 88 ? 1.458 -6.690 -0.274 1.00 86.31 88 LEU A C 1
ATOM 666 O O . LEU A 1 88 ? 2.138 -6.849 -1.289 1.00 86.31 88 LEU A O 1
ATOM 670 N N . PRO A 1 89 ? 1.582 -5.582 0.481 1.00 86.25 89 PRO A N 1
ATOM 671 C CA . PRO A 1 89 ? 2.601 -4.567 0.222 1.00 86.25 89 PRO A CA 1
ATOM 672 C C . PRO A 1 89 ? 4.039 -5.107 0.151 1.00 86.25 89 PRO A C 1
ATOM 674 O O . PRO A 1 89 ? 4.810 -4.664 -0.700 1.00 86.25 89 PRO A O 1
ATOM 677 N N . ILE A 1 90 ? 4.407 -6.083 0.992 1.00 89.94 90 ILE A N 1
ATOM 678 C CA . ILE A 1 90 ? 5.742 -6.706 0.945 1.00 89.94 90 ILE A CA 1
ATOM 679 C C . ILE A 1 90 ? 5.952 -7.433 -0.387 1.00 89.94 90 ILE A C 1
ATOM 681 O O . ILE A 1 90 ? 6.972 -7.230 -1.048 1.00 89.94 90 ILE A O 1
ATOM 685 N N . ILE A 1 91 ? 4.978 -8.242 -0.814 1.00 88.69 91 ILE A N 1
ATOM 686 C CA . ILE A 1 91 ? 5.037 -8.959 -2.097 1.00 88.69 91 ILE A CA 1
ATOM 687 C C . ILE A 1 91 ? 5.132 -7.967 -3.264 1.00 88.69 91 ILE A C 1
ATOM 689 O O . ILE A 1 91 ? 5.888 -8.197 -4.211 1.00 88.69 91 ILE A O 1
ATOM 693 N N . VAL A 1 92 ? 4.413 -6.842 -3.192 1.00 87.50 92 VAL A N 1
ATOM 694 C CA . VAL A 1 92 ? 4.494 -5.763 -4.187 1.00 87.50 92 VAL A CA 1
ATOM 695 C C . VAL A 1 92 ? 5.914 -5.205 -4.282 1.00 87.50 92 VAL A C 1
ATOM 697 O O . VAL A 1 92 ? 6.455 -5.137 -5.387 1.00 87.50 92 VAL A O 1
ATOM 700 N N . ILE A 1 93 ? 6.535 -4.844 -3.154 1.00 89.75 93 ILE A N 1
ATOM 701 C CA . ILE A 1 93 ? 7.911 -4.318 -3.121 1.00 89.75 93 ILE A CA 1
ATOM 702 C C . ILE A 1 93 ? 8.889 -5.348 -3.684 1.00 89.75 93 ILE A C 1
ATOM 704 O O . ILE A 1 93 ? 9.719 -5.014 -4.532 1.00 89.75 93 ILE A O 1
ATOM 708 N N . TRP A 1 94 ? 8.770 -6.606 -3.258 1.00 90.19 94 TRP A N 1
ATOM 709 C CA . TRP A 1 94 ? 9.612 -7.693 -3.748 1.00 90.19 94 TRP A CA 1
ATOM 710 C C . TRP A 1 94 ? 9.503 -7.845 -5.269 1.00 90.19 94 TRP A C 1
ATOM 712 O O . TRP A 1 94 ? 10.515 -7.841 -5.973 1.00 90.19 94 TRP A O 1
ATOM 722 N N . ARG A 1 95 ? 8.278 -7.872 -5.810 1.00 87.75 95 ARG A N 1
ATOM 723 C CA . ARG A 1 95 ? 8.057 -7.990 -7.255 1.00 87.75 95 ARG A CA 1
ATOM 724 C C . ARG A 1 95 ? 8.558 -6.749 -8.007 1.00 87.75 95 ARG A C 1
ATOM 726 O O . ARG A 1 95 ? 9.125 -6.906 -9.086 1.00 87.75 95 ARG A O 1
ATOM 733 N N . LEU A 1 96 ? 8.410 -5.541 -7.450 1.00 86.00 96 LEU A N 1
ATOM 734 C CA . LEU A 1 96 ? 8.947 -4.285 -8.013 1.00 86.00 96 LEU A CA 1
ATOM 735 C C . LEU A 1 96 ? 10.472 -4.235 -8.016 1.00 86.00 96 LEU A C 1
ATOM 737 O O . LEU A 1 96 ? 11.045 -3.513 -8.829 1.00 86.00 96 LEU A O 1
ATOM 741 N N . ASN A 1 97 ? 11.136 -5.020 -7.174 1.00 87.44 97 ASN A N 1
ATOM 742 C CA . ASN A 1 97 ? 12.591 -5.139 -7.141 1.00 87.44 97 ASN A CA 1
ATOM 743 C C . AS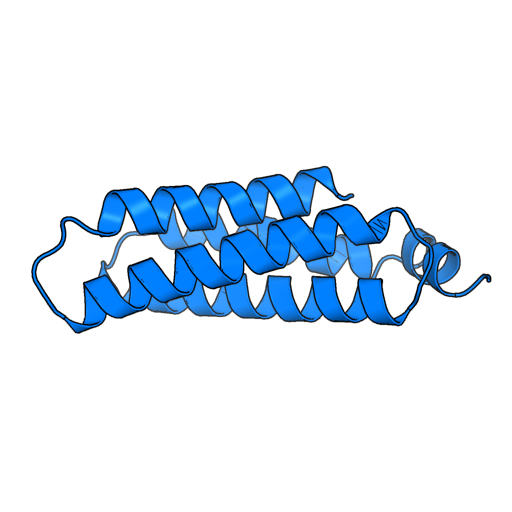N A 1 97 ? 13.153 -6.322 -7.934 1.00 87.44 97 ASN A C 1
ATOM 745 O O . ASN A 1 97 ? 14.372 -6.422 -8.056 1.00 87.44 97 ASN A O 1
ATOM 749 N N . SER A 1 98 ? 12.304 -7.170 -8.521 1.00 88.62 98 SER A N 1
ATOM 750 C CA . SER A 1 98 ? 12.764 -8.236 -9.415 1.00 88.62 98 SER A CA 1
ATOM 751 C C . SER A 1 98 ? 13.478 -7.667 -10.646 1.00 88.62 98 SER A C 1
ATOM 753 O O . SER A 1 98 ? 13.055 -6.651 -11.203 1.00 88.62 98 SER A O 1
ATOM 755 N N . THR A 1 99 ? 14.562 -8.325 -11.068 1.00 85.12 99 THR A N 1
ATOM 756 C CA . THR A 1 99 ? 15.412 -7.886 -12.187 1.00 85.12 99 THR A CA 1
ATOM 757 C C . THR A 1 99 ? 14.602 -7.701 -13.469 1.00 85.12 99 THR A C 1
ATOM 759 O O . THR A 1 99 ? 14.684 -6.649 -14.088 1.00 85.12 99 THR A O 1
ATOM 762 N N . GLU A 1 100 ? 13.721 -8.658 -13.781 1.00 84.94 100 GLU A N 1
ATOM 763 C CA . GLU A 1 100 ? 12.795 -8.617 -14.924 1.00 84.94 100 GLU A CA 1
ATOM 764 C C . GLU A 1 100 ? 12.001 -7.302 -14.983 1.00 84.94 100 GLU A C 1
ATOM 766 O O . GLU A 1 100 ? 11.960 -6.620 -16.006 1.00 84.94 100 GLU A O 1
ATOM 771 N N . VAL A 1 101 ? 11.382 -6.916 -13.864 1.00 81.94 101 VAL A N 1
ATOM 772 C CA . VAL A 1 101 ? 10.516 -5.736 -13.833 1.00 81.94 101 VAL A CA 1
ATOM 773 C C . VAL A 1 101 ? 11.334 -4.456 -13.746 1.00 81.94 101 VAL A C 1
ATOM 775 O O . VAL A 1 101 ? 10.986 -3.459 -14.372 1.00 81.94 101 VAL A O 1
ATOM 778 N N . ARG A 1 102 ? 12.445 -4.470 -13.007 1.00 82.88 102 ARG A N 1
ATOM 779 C CA . ARG A 1 102 ? 13.370 -3.337 -12.972 1.00 82.88 102 ARG A CA 1
ATOM 780 C C . ARG A 1 102 ? 13.848 -2.980 -14.377 1.00 82.88 102 ARG A C 1
ATOM 782 O O . ARG A 1 102 ? 13.821 -1.804 -14.722 1.00 82.88 102 ARG A O 1
ATO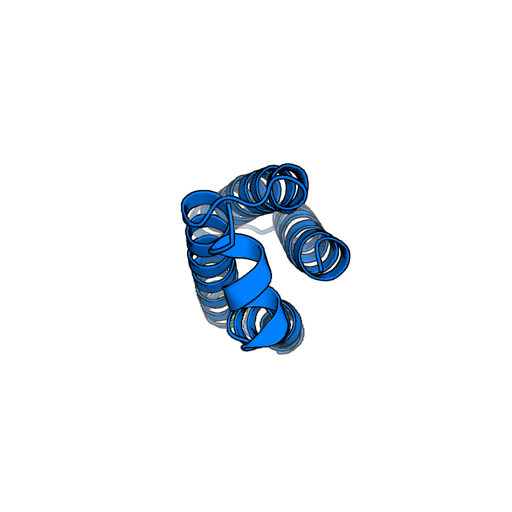M 789 N N . ASP A 1 103 ? 14.214 -3.977 -15.173 1.00 84.06 103 ASP A N 1
ATOM 790 C CA . ASP A 1 103 ? 14.704 -3.772 -16.532 1.00 84.06 103 ASP A CA 1
ATOM 791 C C . ASP A 1 103 ? 13.593 -3.248 -17.451 1.00 84.06 103 ASP A C 1
ATOM 793 O O . ASP A 1 103 ? 13.848 -2.356 -18.254 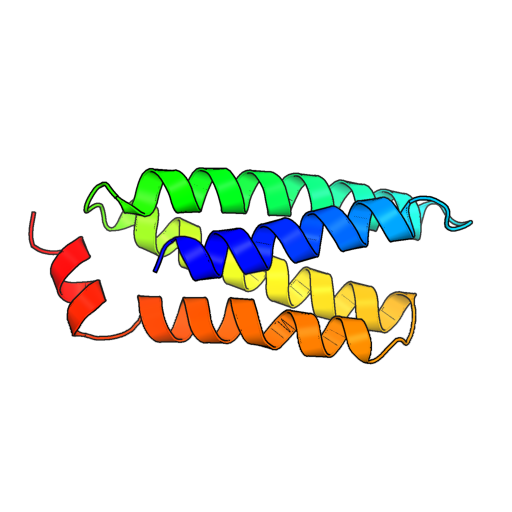1.00 84.06 103 ASP A O 1
ATOM 797 N N . TRP A 1 104 ? 12.347 -3.710 -17.280 1.00 83.38 104 TRP A N 1
ATOM 798 C CA . TRP A 1 104 ? 11.184 -3.170 -18.000 1.00 83.38 104 TRP A CA 1
ATOM 799 C C . TRP A 1 104 ? 10.961 -1.671 -17.743 1.00 83.38 104 TRP A C 1
ATOM 801 O O . TRP A 1 104 ? 10.633 -0.929 -18.662 1.00 83.38 104 TRP A O 1
ATOM 811 N N . PHE A 1 105 ? 11.179 -1.208 -16.508 1.00 82.38 105 PHE A N 1
ATOM 812 C CA . PHE A 1 105 ? 11.034 0.206 -16.144 1.00 82.38 105 PHE A CA 1
ATOM 813 C C . PHE A 1 105 ? 12.215 1.094 -16.572 1.00 82.38 105 PHE A C 1
ATOM 815 O O . PHE A 1 105 ? 12.060 2.312 -16.561 1.00 82.38 105 PHE A O 1
ATOM 822 N N . VAL A 1 106 ? 13.376 0.511 -16.896 1.00 77.00 106 VAL A N 1
ATOM 823 C CA . VAL A 1 106 ? 14.612 1.228 -17.278 1.00 77.00 106 VAL A CA 1
ATOM 824 C C . VAL A 1 106 ? 14.836 1.238 -18.796 1.00 77.00 106 VAL A C 1
ATOM 826 O O . VAL A 1 106 ? 15.510 2.128 -19.296 1.00 77.00 106 VAL A O 1
ATOM 829 N N . LYS A 1 107 ? 14.283 0.273 -19.541 1.00 63.09 107 LYS A N 1
ATOM 830 C CA . LYS A 1 107 ? 14.518 0.083 -20.986 1.00 63.09 107 LYS A CA 1
ATOM 831 C C . LYS A 1 107 ? 13.789 1.062 -21.930 1.00 63.09 107 LYS A C 1
ATOM 833 O O . LYS A 1 107 ? 13.601 0.713 -23.095 1.00 63.09 107 LYS A O 1
ATOM 838 N N . LEU A 1 108 ? 13.405 2.257 -21.476 1.00 52.19 108 LEU A N 1
ATOM 839 C CA . LEU A 1 108 ? 12.877 3.309 -22.356 1.00 52.19 108 LEU A CA 1
ATOM 840 C C . LEU A 1 108 ? 13.818 4.513 -22.410 1.00 52.19 108 LEU A C 1
ATOM 842 O O . LEU A 1 108 ? 14.057 5.104 -21.334 1.00 52.19 108 LEU A O 1
#

Organism: NCBI:txid1073571